Protein AF-A0AA88RTT3-F1 (afdb_monomer)

Radius of gyration: 35.9 Å; Cα contacts (8 Å, |Δi|>4): 63; chains: 1; bounding box: 48×26×101 Å

Nearest PDB structures (foldseek):
  1un1-assembly2_B  TM=9.123E-01  e=1.513E-01  Populus tremula

Organism: NCBI:txid112253

pLDDT: mean 78.0, std 11.77, range [47.91, 94.88]

Structure (mmCIF, N/CA/C/O backbone):
data_AF-A0AA88RTT3-F1
#
_entry.id   AF-A0AA88RTT3-F1
#
loop_
_atom_site.group_PDB
_atom_site.id
_atom_site.type_symbol
_atom_site.label_atom_id
_atom_site.label_alt_id
_atom_site.label_comp_id
_atom_site.label_asym_id
_atom_site.label_entity_id
_atom_site.label_seq_id
_atom_site.pdbx_PDB_ins_code
_atom_site.Cartn_x
_atom_site.Cartn_y
_atom_site.Cartn_z
_atom_site.occupancy
_atom_site.B_iso_or_equiv
_atom_site.auth_seq_id
_atom_site.auth_comp_id
_atom_site.auth_asym_id
_atom_site.auth_atom_id
_atom_site.pdbx_PDB_model_num
ATOM 1 N N . MET A 1 1 ? -22.706 14.658 80.868 1.00 54.50 1 MET A N 1
ATOM 2 C CA . MET A 1 1 ? -23.343 13.516 80.172 1.00 54.50 1 MET A CA 1
ATOM 3 C C . MET A 1 1 ? -23.826 13.967 78.789 1.00 54.50 1 MET A C 1
ATOM 5 O O . MET A 1 1 ? -25.016 14.012 78.546 1.00 54.50 1 MET A O 1
ATOM 9 N N . ALA A 1 2 ? -22.908 14.392 77.914 1.00 57.12 2 ALA A N 1
ATOM 10 C CA . ALA A 1 2 ? -23.230 14.940 76.579 1.00 57.12 2 ALA A CA 1
ATOM 11 C C . ALA A 1 2 ? -22.214 14.501 75.502 1.00 57.12 2 ALA A C 1
ATOM 13 O O . ALA A 1 2 ? -22.545 14.390 74.330 1.00 57.12 2 ALA 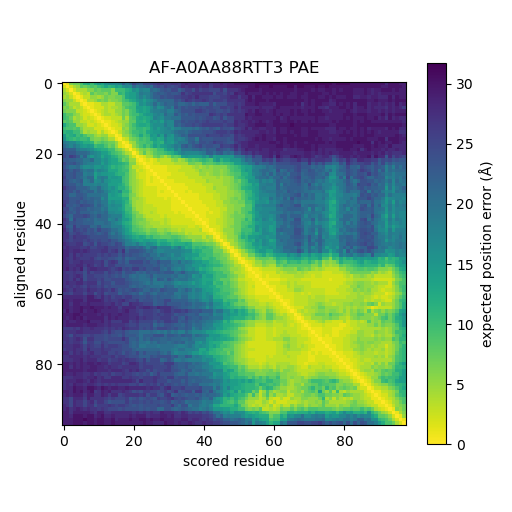A O 1
ATOM 14 N N . ILE A 1 3 ? -20.988 14.162 75.916 1.00 56.31 3 ILE A N 1
ATOM 15 C CA . ILE A 1 3 ? -19.904 13.736 75.017 1.00 56.31 3 ILE A CA 1
ATOM 16 C C . ILE A 1 3 ? -20.105 12.291 74.517 1.00 56.31 3 ILE A C 1
ATOM 18 O O . ILE A 1 3 ? -19.746 11.945 73.398 1.00 56.31 3 ILE A O 1
ATOM 22 N N . HIS A 1 4 ? -20.741 11.433 75.321 1.00 58.81 4 HIS A N 1
ATOM 23 C CA . HIS A 1 4 ? -20.968 10.031 74.949 1.00 58.81 4 HIS A CA 1
ATOM 24 C C . HIS A 1 4 ? -22.085 9.862 73.898 1.00 58.81 4 HIS A C 1
ATOM 26 O O . HIS A 1 4 ? -22.110 8.876 73.160 1.00 58.81 4 HIS A O 1
ATOM 32 N N . THR A 1 5 ? -23.027 10.803 73.828 1.00 61.78 5 THR A N 1
ATOM 33 C CA . THR A 1 5 ? -24.083 10.825 72.805 1.00 61.78 5 THR A CA 1
ATOM 34 C C . THR A 1 5 ? -23.538 11.281 71.456 1.00 61.78 5 THR A C 1
ATOM 36 O O . THR A 1 5 ? -23.851 10.654 70.451 1.00 61.78 5 THR A O 1
ATOM 39 N N . ASP A 1 6 ? -22.642 12.268 71.457 1.00 62.62 6 ASP A N 1
ATOM 40 C CA . ASP A 1 6 ? -21.990 12.797 70.254 1.00 62.62 6 ASP A CA 1
ATOM 41 C C . ASP A 1 6 ? -21.113 11.744 69.548 1.00 62.62 6 ASP A C 1
ATOM 43 O O . ASP A 1 6 ? -21.245 11.505 68.350 1.00 62.62 6 ASP A O 1
ATOM 47 N N . TYR A 1 7 ? -20.307 10.991 70.305 1.00 62.84 7 TYR A N 1
ATOM 48 C CA . TYR A 1 7 ? -19.488 9.908 69.742 1.00 62.84 7 TYR A CA 1
ATOM 49 C C . TYR A 1 7 ? -20.325 8.806 69.069 1.00 62.84 7 TYR A C 1
ATOM 51 O O . TYR A 1 7 ? -19.932 8.228 68.054 1.00 62.84 7 TYR A O 1
ATOM 59 N N . LYS A 1 8 ? -21.499 8.501 69.632 1.00 68.00 8 LYS A N 1
ATOM 60 C CA . LYS A 1 8 ? -22.373 7.434 69.132 1.00 68.00 8 LYS A CA 1
ATOM 61 C C . LYS A 1 8 ? -23.129 7.855 67.873 1.00 68.00 8 LYS A C 1
ATOM 63 O O . LYS A 1 8 ? -23.388 7.003 67.027 1.00 68.00 8 LYS A O 1
ATOM 68 N N . ASP A 1 9 ? -23.455 9.138 67.756 1.00 74.69 9 ASP A N 1
ATOM 69 C CA . ASP A 1 9 ? -24.131 9.702 66.589 1.00 74.69 9 ASP A CA 1
ATOM 70 C C . ASP A 1 9 ? -23.167 9.819 65.399 1.00 74.69 9 ASP A C 1
ATOM 72 O O . ASP A 1 9 ? -23.433 9.310 64.308 1.00 74.69 9 ASP A O 1
ATOM 76 N N . ASN A 1 10 ? -21.956 10.320 65.658 1.00 64.31 10 ASN A N 1
ATOM 77 C CA . ASN A 1 10 ? -20.887 10.402 64.664 1.00 64.31 10 ASN A CA 1
ATOM 78 C C . ASN A 1 10 ? -20.447 9.022 64.146 1.00 64.31 10 ASN A C 1
ATOM 80 O O . ASN A 1 10 ? -20.144 8.870 62.964 1.00 64.31 10 ASN A O 1
ATOM 84 N N . ARG A 1 11 ? -20.477 7.977 64.985 1.00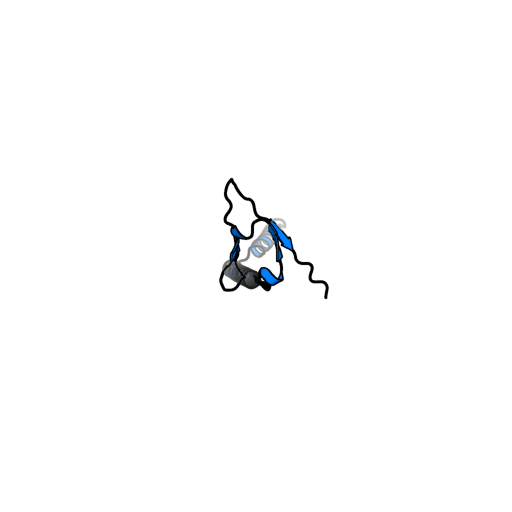 71.38 11 ARG A N 1
ATOM 85 C CA . ARG A 1 11 ? -20.203 6.600 64.544 1.00 71.38 11 ARG A CA 1
ATOM 86 C C . ARG A 1 11 ? -21.239 6.088 63.536 1.00 71.38 11 ARG A C 1
ATOM 88 O O . ARG A 1 11 ? -20.859 5.450 62.558 1.00 71.38 11 ARG A O 1
ATOM 95 N N . LYS A 1 12 ? -22.527 6.374 63.750 1.00 68.50 12 LYS A N 1
ATOM 96 C CA . LYS A 1 12 ? -23.595 5.946 62.830 1.00 68.50 12 LYS A CA 1
ATOM 97 C C . LYS A 1 12 ? -23.524 6.672 61.491 1.00 68.50 12 LYS A C 1
ATOM 99 O O . LYS A 1 12 ? -23.770 6.058 60.457 1.00 68.50 12 LYS A O 1
ATOM 104 N N . ALA A 1 13 ? -23.144 7.949 61.505 1.00 65.75 13 ALA A N 1
ATOM 105 C CA . ALA A 1 13 ? -22.898 8.703 60.282 1.00 65.75 13 ALA A CA 1
ATOM 106 C C . ALA A 1 13 ? -21.751 8.084 59.463 1.00 65.75 13 ALA A C 1
ATOM 108 O O . ALA A 1 13 ? -21.905 7.885 58.260 1.00 65.75 13 ALA A O 1
ATOM 109 N N . VAL A 1 14 ? -20.650 7.697 60.121 1.00 64.12 14 VAL A N 1
ATOM 110 C CA . VAL A 1 14 ? -19.495 7.038 59.481 1.00 64.12 14 VAL A CA 1
ATOM 111 C C . VAL A 1 14 ? -19.848 5.652 58.931 1.00 64.12 14 VAL A C 1
ATOM 113 O O . VAL A 1 14 ? -19.449 5.323 57.817 1.00 64.12 14 VAL A O 1
ATOM 116 N N . GLU A 1 15 ? -20.633 4.855 59.659 1.00 62.16 15 GLU A N 1
ATOM 117 C CA . GLU A 1 15 ? -21.077 3.533 59.193 1.00 62.16 15 GLU A CA 1
ATOM 118 C C . GLU A 1 15 ? -22.046 3.626 57.993 1.00 62.16 15 GLU A C 1
ATOM 120 O O . GLU A 1 15 ? -22.044 2.722 57.165 1.00 62.16 15 GLU A O 1
ATOM 125 N N . SER A 1 16 ? -22.788 4.734 57.821 1.00 62.53 16 SER A N 1
ATOM 126 C CA . SER A 1 16 ? -23.660 4.955 56.646 1.00 62.53 16 SER A CA 1
ATOM 127 C C . SER A 1 16 ? -22.918 5.357 55.363 1.00 62.53 16 SER A C 1
ATOM 129 O O . SER A 1 16 ? -23.469 5.257 54.268 1.00 62.53 16 SER A O 1
ATOM 131 N N . ILE A 1 17 ? -21.671 5.826 55.489 1.00 64.06 17 ILE A N 1
ATOM 132 C CA . ILE A 1 17 ? -20.841 6.254 54.351 1.00 64.06 17 ILE A CA 1
ATOM 133 C C . ILE A 1 17 ? -20.148 5.045 53.702 1.00 64.06 17 ILE A C 1
ATOM 135 O O . ILE A 1 17 ? -19.807 5.081 52.518 1.00 64.06 17 ILE A O 1
ATOM 139 N N . CYS A 1 18 ? -19.975 3.950 54.444 1.00 58.12 18 CYS A N 1
ATOM 140 C CA . CYS A 1 18 ? -19.520 2.686 53.884 1.00 58.12 18 CYS A CA 1
ATOM 141 C C . CYS A 1 18 ? -20.701 1.990 53.188 1.00 58.12 18 CYS A C 1
ATOM 143 O O . CYS A 1 18 ? -21.691 1.691 53.852 1.00 58.12 18 CYS A O 1
ATOM 145 N N . PRO A 1 19 ? -20.630 1.699 51.876 1.00 59.03 19 PRO A N 1
ATOM 146 C CA . PRO A 1 19 ? -21.695 0.969 51.204 1.00 59.03 19 PRO A CA 1
ATOM 147 C C . PRO A 1 19 ? -21.821 -0.420 51.842 1.00 59.03 19 PRO A C 1
ATOM 149 O O . PRO A 1 19 ? -20.945 -1.268 51.686 1.00 59.03 19 PRO A O 1
ATOM 152 N N . GLU A 1 20 ? -22.921 -0.640 52.562 1.00 63.59 20 GLU A N 1
ATOM 153 C CA . GLU A 1 20 ? -23.241 -1.877 53.290 1.00 63.59 20 GLU A CA 1
ATOM 154 C C . GLU A 1 20 ? -23.269 -3.106 52.365 1.00 63.59 20 GLU A C 1
ATOM 156 O O . GLU A 1 20 ? -23.096 -4.243 52.800 1.00 63.59 20 GLU A O 1
ATOM 161 N N . ASN A 1 21 ? -23.426 -2.880 51.059 1.00 67.19 21 ASN A N 1
ATOM 162 C CA . ASN A 1 21 ? -23.609 -3.931 50.080 1.00 67.19 21 ASN A CA 1
ATOM 163 C C . ASN A 1 21 ? -22.523 -3.920 48.993 1.00 67.19 21 ASN A C 1
ATOM 165 O O . ASN A 1 21 ? -22.610 -3.220 47.981 1.00 67.19 21 ASN A O 1
ATOM 169 N N . MET A 1 22 ? -21.508 -4.767 49.172 1.00 66.31 22 MET A N 1
ATOM 170 C CA . MET A 1 22 ? -20.456 -4.994 48.175 1.00 66.31 22 MET A CA 1
ATOM 171 C C . MET A 1 22 ? -20.994 -5.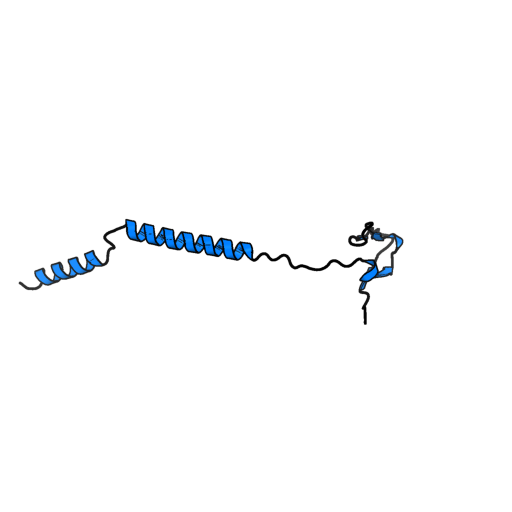537 46.834 1.00 66.31 22 MET A C 1
ATOM 173 O O . MET A 1 22 ? -20.283 -5.465 45.831 1.00 66.31 22 MET A O 1
ATOM 177 N N . GLU A 1 23 ? -22.218 -6.079 46.784 1.00 81.19 23 GLU A N 1
ATOM 178 C CA . GLU A 1 23 ? -22.858 -6.541 45.543 1.00 81.19 23 GLU A CA 1
ATOM 179 C C . GLU A 1 23 ? -23.208 -5.385 44.603 1.00 81.19 23 GLU A C 1
ATOM 181 O O . GLU A 1 23 ? -23.076 -5.521 43.388 1.00 81.19 23 GLU A O 1
ATOM 186 N N . ASP A 1 24 ? -23.605 -4.236 45.153 1.00 80.94 24 ASP A N 1
ATOM 187 C CA . ASP A 1 24 ? -24.053 -3.075 44.376 1.00 80.94 24 ASP A CA 1
ATOM 188 C C . ASP A 1 24 ? -22.868 -2.413 43.656 1.00 80.94 24 ASP A C 1
ATOM 190 O O . ASP A 1 24 ? -22.901 -2.127 42.458 1.00 80.94 24 ASP A O 1
ATOM 194 N N . VAL A 1 25 ? -21.735 -2.313 44.359 1.00 82.69 25 VAL A N 1
ATOM 195 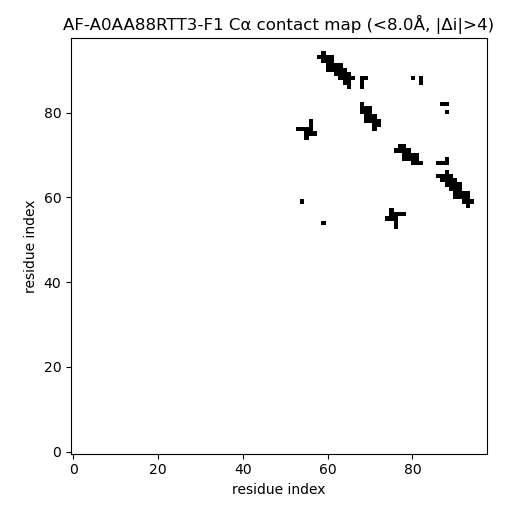C CA . VAL A 1 25 ? -20.460 -1.848 43.791 1.00 82.69 25 VAL A CA 1
ATOM 196 C C . VAL A 1 25 ? -19.983 -2.789 42.681 1.00 82.69 25 VAL A C 1
ATOM 198 O O . VAL A 1 25 ? -19.546 -2.336 41.620 1.00 82.69 25 VAL A O 1
ATOM 201 N N . ARG A 1 26 ? -20.113 -4.110 42.875 1.00 86.19 26 ARG A N 1
ATOM 202 C CA . ARG A 1 26 ? -19.801 -5.106 41.836 1.00 86.19 26 ARG A CA 1
ATOM 203 C C . ARG A 1 26 ? -20.732 -4.998 40.633 1.00 86.19 26 ARG A C 1
ATOM 205 O O . ARG A 1 26 ? -20.281 -5.162 39.497 1.00 86.19 26 ARG A O 1
ATOM 212 N N . PHE A 1 27 ? -22.013 -4.728 40.863 1.00 84.94 27 PHE A N 1
ATOM 213 C CA . PHE A 1 27 ? -23.006 -4.569 39.808 1.00 84.94 27 PHE A CA 1
ATOM 214 C C . PHE A 1 27 ? -22.733 -3.313 38.977 1.00 84.94 27 PHE A C 1
ATOM 216 O O . PHE A 1 27 ? -22.714 -3.371 37.745 1.00 84.94 27 PHE A O 1
ATOM 223 N N . LEU A 1 28 ? -22.418 -2.199 39.637 1.00 87.19 28 LEU A N 1
ATOM 224 C CA . LEU A 1 28 ? -22.015 -0.954 38.993 1.00 87.19 28 LEU A CA 1
ATOM 225 C C . LEU A 1 28 ? -20.731 -1.132 38.173 1.00 87.19 28 LEU A C 1
ATOM 227 O O . LEU A 1 28 ? -20.690 -0.731 37.009 1.00 87.19 28 LEU A O 1
ATOM 231 N N . PHE A 1 29 ? -19.717 -1.800 38.731 1.00 89.94 29 PHE A N 1
ATOM 232 C CA . PHE A 1 29 ? -18.463 -2.078 38.029 1.00 89.94 29 PHE A CA 1
ATOM 233 C C . PHE A 1 29 ? -18.683 -2.938 36.777 1.00 89.94 29 PHE A C 1
ATOM 235 O O . PHE A 1 29 ? -18.139 -2.630 35.718 1.00 89.94 29 PHE A O 1
ATOM 242 N N . LYS A 1 30 ? -19.547 -3.962 36.851 1.00 92.00 30 LYS A N 1
ATOM 243 C CA . LYS A 1 30 ? -19.942 -4.764 35.680 1.00 92.00 30 LYS A CA 1
ATOM 244 C C . LYS A 1 30 ? -20.612 -3.919 34.601 1.00 92.00 30 LYS A C 1
ATOM 246 O O . LYS A 1 30 ? -20.275 -4.061 33.430 1.00 92.00 30 LYS A O 1
ATOM 251 N N . ARG A 1 31 ? -21.538 -3.028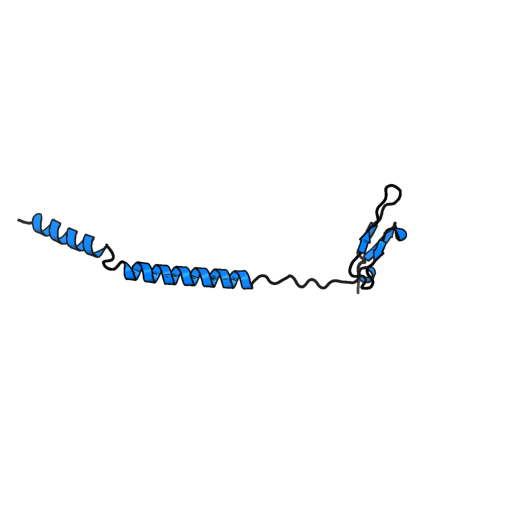 34.971 1.00 93.81 31 ARG A N 1
ATOM 252 C CA . ARG A 1 31 ? -22.225 -2.150 34.008 1.00 93.81 31 ARG A CA 1
ATOM 253 C C . ARG A 1 31 ? -21.252 -1.199 33.324 1.00 93.81 31 ARG A C 1
ATOM 255 O O . ARG A 1 31 ? -21.297 -1.069 32.105 1.00 93.81 31 ARG A O 1
ATOM 262 N N . ILE A 1 32 ? -20.357 -0.582 34.091 1.00 94.88 32 ILE A N 1
ATOM 263 C CA . ILE A 1 32 ? -19.313 0.301 33.563 1.00 94.88 32 ILE A CA 1
ATOM 264 C C . ILE A 1 32 ? -18.392 -0.481 32.621 1.00 94.88 32 ILE A C 1
ATOM 266 O O . ILE A 1 32 ? -18.173 -0.046 31.494 1.00 94.88 32 ILE A O 1
ATOM 270 N N . ALA A 1 33 ? -17.927 -1.667 33.023 1.00 94.50 33 ALA A N 1
ATOM 271 C CA . ALA A 1 33 ? -17.099 -2.527 32.181 1.00 94.50 33 ALA A CA 1
ATOM 272 C C . ALA A 1 33 ? -17.805 -2.907 30.869 1.00 94.50 33 ALA A C 1
ATOM 274 O O . ALA A 1 33 ? -17.196 -2.810 29.807 1.00 94.50 33 ALA A O 1
ATOM 275 N N . CYS A 1 34 ? -19.096 -3.259 30.912 1.00 94.19 34 CYS A N 1
ATOM 276 C CA . CYS A 1 34 ? -19.893 -3.513 29.709 1.00 94.19 34 CYS A CA 1
ATOM 277 C C . CYS A 1 34 ? -19.974 -2.285 28.795 1.00 94.19 34 CYS A C 1
ATOM 279 O O . CYS A 1 34 ? -19.798 -2.423 27.588 1.00 94.19 34 CYS A O 1
ATOM 281 N N . LEU A 1 35 ? -20.202 -1.088 29.344 1.00 94.00 35 LEU A N 1
ATOM 282 C CA . LEU A 1 35 ? -20.247 0.151 28.561 1.00 94.00 35 LEU A CA 1
ATOM 283 C C . LEU A 1 35 ? -18.899 0.459 27.899 1.00 94.00 35 LEU A C 1
ATOM 285 O O . LEU A 1 35 ? -18.868 0.806 26.719 1.00 94.00 35 LEU A O 1
ATOM 289 N N . PHE A 1 36 ? -17.790 0.274 28.619 1.00 92.88 36 PHE A N 1
ATOM 290 C CA . PHE A 1 36 ? -16.449 0.399 28.046 1.00 92.88 36 PHE A CA 1
ATOM 291 C C . PHE A 1 36 ? -16.225 -0.609 26.916 1.00 92.88 36 PHE A C 1
ATOM 293 O O . PHE A 1 36 ? -15.716 -0.233 25.864 1.00 92.88 36 PHE A O 1
ATOM 300 N N . LEU A 1 37 ? -16.653 -1.862 27.085 1.00 92.62 37 LEU A N 1
ATOM 301 C CA . LEU A 1 37 ? -16.523 -2.904 26.064 1.00 92.62 37 LEU A CA 1
ATOM 302 C C . LEU A 1 37 ? -17.326 -2.565 24.797 1.00 92.62 37 LEU A C 1
ATOM 304 O O . LEU A 1 37 ? -16.818 -2.700 23.686 1.00 92.62 37 LEU A O 1
ATOM 308 N N . LEU A 1 38 ? -18.545 -2.046 24.957 1.00 91.25 38 LEU A N 1
ATOM 309 C CA . LEU A 1 38 ? -19.382 -1.581 23.847 1.00 91.25 38 LEU A CA 1
ATOM 310 C C . LEU A 1 38 ? -18.770 -0.372 23.123 1.00 91.25 38 LEU A C 1
ATOM 312 O O . LEU A 1 38 ? -18.812 -0.304 21.895 1.00 91.25 38 LEU A O 1
ATOM 316 N N . LEU A 1 39 ? -18.156 0.554 23.863 1.00 88.62 39 LEU A N 1
ATOM 317 C CA . LEU A 1 39 ? -17.467 1.711 23.291 1.00 88.62 39 LEU A CA 1
ATOM 318 C C . LEU A 1 39 ? -16.244 1.296 22.455 1.00 88.62 39 LEU A C 1
ATOM 320 O O . LEU A 1 39 ? -16.033 1.831 21.367 1.00 88.62 39 LEU A O 1
ATOM 324 N N . GLN A 1 40 ? -15.472 0.311 22.925 1.00 86.00 40 GLN A N 1
ATOM 325 C CA . GLN A 1 40 ? -14.334 -0.246 22.182 1.00 86.00 40 GLN A CA 1
ATOM 326 C C . GLN A 1 40 ? -14.788 -0.911 20.872 1.00 86.00 40 GLN A C 1
ATOM 328 O O . GLN A 1 40 ? -14.190 -0.679 19.822 1.00 86.00 40 GLN A O 1
ATOM 333 N N . LEU A 1 41 ? -15.886 -1.678 20.904 1.00 82.94 41 LEU A N 1
ATOM 334 C CA . LEU A 1 41 ? -16.465 -2.299 19.705 1.00 82.94 41 LEU A CA 1
ATOM 335 C C . LEU A 1 41 ? -16.954 -1.256 18.691 1.00 82.94 41 LEU A C 1
ATOM 337 O O . LEU A 1 41 ? -16.758 -1.423 17.487 1.00 82.94 41 LEU A O 1
ATOM 341 N N . PHE A 1 42 ? -17.545 -0.157 19.164 1.00 80.12 42 PHE A N 1
ATOM 342 C CA . PHE A 1 42 ? -17.987 0.936 18.299 1.00 80.12 42 PHE A CA 1
ATOM 343 C C . PHE A 1 42 ? -16.816 1.634 17.596 1.00 80.12 42 PHE A C 1
ATOM 345 O O . PHE A 1 42 ? -16.921 1.973 16.417 1.00 80.12 42 PHE A O 1
ATOM 352 N N . TRP A 1 43 ? -15.687 1.817 18.288 1.00 78.44 43 TRP A N 1
ATOM 353 C CA . TRP A 1 43 ? -14.488 2.411 17.693 1.00 78.44 43 TRP A CA 1
ATOM 354 C C . TRP A 1 43 ? -13.825 1.464 16.687 1.00 78.44 43 TRP A C 1
ATOM 356 O O . TRP A 1 43 ? -13.468 1.887 15.588 1.00 78.44 43 TRP A O 1
ATOM 366 N N . ALA A 1 44 ? -13.731 0.171 17.006 1.00 73.12 44 ALA A N 1
ATOM 367 C CA . ALA A 1 44 ? -13.197 -0.836 16.089 1.00 73.12 44 ALA A CA 1
ATOM 368 C C . ALA A 1 44 ? -14.013 -0.930 14.785 1.00 73.12 44 ALA A C 1
ATOM 370 O O . ALA A 1 44 ? -13.446 -1.090 13.705 1.00 73.12 44 ALA A O 1
ATOM 371 N N . ALA A 1 45 ? -15.334 -0.734 14.856 1.00 70.88 45 ALA A N 1
ATOM 372 C CA . ALA A 1 45 ? -16.211 -0.706 13.685 1.00 70.88 45 ALA A CA 1
ATOM 373 C C . ALA A 1 45 ? -15.992 0.512 12.758 1.00 70.88 45 ALA A C 1
ATOM 375 O O . ALA A 1 45 ? -16.518 0.539 11.646 1.00 70.88 45 ALA A O 1
ATOM 376 N N . LYS A 1 46 ? -15.226 1.527 13.185 1.00 67.88 46 LYS A N 1
ATOM 377 C CA . LYS A 1 46 ? -14.952 2.755 12.415 1.00 67.88 46 LYS A CA 1
ATOM 378 C C . LYS A 1 46 ? -13.669 2.703 11.587 1.00 67.88 46 LYS A C 1
ATOM 380 O O . LYS A 1 46 ? -13.299 3.723 11.007 1.00 67.88 46 LYS A O 1
ATOM 385 N N . VAL A 1 47 ? -13.025 1.543 11.450 1.00 64.94 47 VAL A N 1
ATOM 386 C CA . VAL A 1 47 ? -11.979 1.341 10.433 1.00 64.94 47 VAL A CA 1
ATOM 387 C C . VAL A 1 47 ? -12.645 1.282 9.055 1.00 64.94 47 VAL A C 1
ATOM 389 O O . VAL A 1 47 ? -12.880 0.227 8.475 1.00 64.94 47 VAL A O 1
ATOM 392 N N . MET A 1 48 ? -13.011 2.451 8.539 1.00 65.38 48 MET A N 1
ATOM 393 C CA . MET A 1 48 ? -13.381 2.619 7.145 1.00 65.38 48 MET A CA 1
ATOM 394 C C . MET A 1 48 ? -12.080 2.612 6.348 1.00 65.38 48 MET A C 1
ATOM 396 O O . MET A 1 48 ? -11.270 3.531 6.462 1.00 65.38 48 MET A O 1
ATOM 400 N N . ALA A 1 49 ? -11.857 1.556 5.569 1.00 66.81 49 ALA A N 1
ATOM 401 C CA . ALA A 1 49 ? -10.801 1.563 4.571 1.00 66.81 49 ALA A CA 1
ATOM 402 C C . ALA A 1 49 ? -11.041 2.767 3.649 1.00 66.81 49 ALA A C 1
ATOM 404 O O . ALA A 1 49 ? -12.132 2.909 3.092 1.00 66.81 49 ALA A O 1
ATOM 405 N N . PHE A 1 50 ? -10.053 3.657 3.520 1.00 68.56 50 PHE A N 1
ATOM 406 C CA . PHE A 1 50 ? -10.116 4.732 2.535 1.00 68.56 50 PHE A CA 1
ATOM 407 C C . PHE A 1 50 ? -10.327 4.089 1.164 1.00 68.56 50 PHE A C 1
ATOM 409 O O . PHE A 1 50 ? -9.449 3.389 0.658 1.00 68.56 50 PHE A O 1
ATOM 416 N N . LYS A 1 51 ? -11.508 4.294 0.574 1.00 67.44 51 LYS A N 1
ATOM 417 C CA . LYS A 1 51 ? -11.803 3.842 -0.783 1.00 67.44 51 LYS A CA 1
ATOM 418 C C . LYS A 1 51 ? -11.081 4.774 -1.752 1.00 67.44 51 LYS A C 1
ATOM 420 O O . LYS A 1 51 ? -11.647 5.747 -2.237 1.00 67.44 51 LYS A O 1
ATOM 425 N N . VAL A 1 52 ? -9.797 4.508 -1.956 1.00 73.12 52 VAL A N 1
ATOM 426 C CA . VAL A 1 52 ? -9.001 5.136 -3.007 1.00 73.12 52 VAL A CA 1
ATOM 427 C C . VAL A 1 52 ? -9.206 4.308 -4.264 1.00 73.12 52 VAL A C 1
ATOM 429 O O . VAL A 1 52 ? -8.757 3.163 -4.342 1.00 73.12 52 VAL A O 1
ATOM 432 N N . ASP A 1 53 ? -9.915 4.874 -5.237 1.00 78.56 53 ASP A N 1
ATOM 433 C CA . ASP A 1 53 ? -10.085 4.225 -6.530 1.00 78.56 53 ASP A CA 1
ATOM 434 C C . ASP A 1 53 ? -8.725 4.136 -7.229 1.00 78.56 53 ASP A C 1
ATOM 436 O O . ASP A 1 53 ? -8.034 5.132 -7.455 1.00 78.56 53 ASP A O 1
ATOM 440 N N . THR A 1 54 ? -8.311 2.911 -7.541 1.00 80.50 54 THR A N 1
ATOM 441 C CA . THR A 1 54 ? -7.044 2.653 -8.225 1.00 80.50 54 THR A CA 1
ATOM 442 C C . THR A 1 54 ? -7.213 2.940 -9.711 1.00 80.50 54 THR A C 1
ATOM 444 O O . THR A 1 54 ? -8.068 2.343 -10.370 1.00 80.50 54 THR A O 1
ATOM 447 N N . ILE A 1 55 ? -6.386 3.829 -10.257 1.00 87.69 55 ILE A N 1
ATOM 448 C CA . ILE A 1 55 ? -6.336 4.093 -11.698 1.00 87.69 55 ILE A CA 1
ATOM 449 C C . ILE A 1 55 ? -5.265 3.229 -12.364 1.00 87.69 55 ILE A C 1
ATOM 451 O O . ILE A 1 55 ? -4.231 2.935 -11.770 1.00 87.69 55 ILE A O 1
ATOM 455 N N . ALA A 1 56 ? -5.515 2.842 -13.614 1.00 90.06 56 ALA A N 1
ATOM 456 C CA . ALA A 1 56 ? -4.520 2.178 -14.447 1.00 90.06 56 ALA A CA 1
ATOM 457 C C . ALA A 1 56 ? -3.314 3.108 -14.683 1.00 90.06 56 ALA A C 1
ATOM 459 O O . ALA A 1 56 ? -3.488 4.311 -14.921 1.00 90.06 56 ALA A O 1
ATOM 460 N N . PHE A 1 57 ? -2.100 2.564 -14.634 1.00 88.69 57 PHE A N 1
ATOM 461 C CA . PHE A 1 57 ? -0.851 3.312 -14.742 1.00 88.69 57 PHE A CA 1
ATOM 462 C C . PHE A 1 57 ? -0.789 4.157 -16.019 1.00 88.69 57 PHE A C 1
ATOM 464 O O . PHE A 1 57 ? -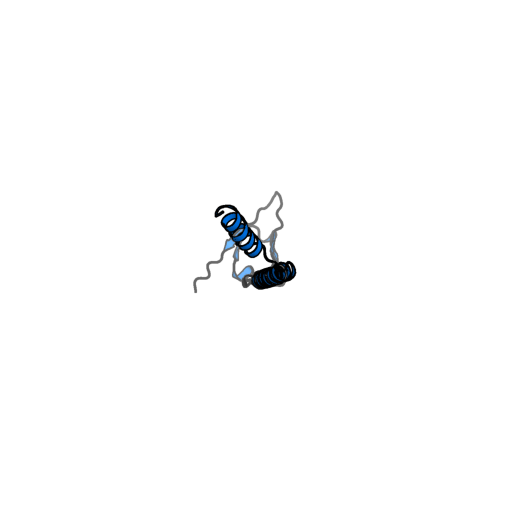0.512 5.352 -15.947 1.00 88.69 57 PHE A O 1
ATOM 471 N N . GLY A 1 58 ? -1.149 3.593 -17.174 1.00 87.62 58 GLY A N 1
ATOM 472 C CA . GLY A 1 58 ? -1.158 4.296 -18.459 1.00 87.62 58 GLY A CA 1
ATOM 473 C C . GLY A 1 58 ? -2.193 5.422 -18.557 1.00 87.62 58 GLY A C 1
ATOM 474 O O . GLY A 1 58 ? -2.104 6.263 -19.453 1.00 87.62 58 GLY A O 1
ATOM 475 N N . LYS A 1 59 ? -3.169 5.473 -17.640 1.00 87.81 59 LYS A N 1
ATOM 476 C CA . LYS A 1 59 ? -4.098 6.607 -17.528 1.00 87.81 59 LYS A CA 1
ATOM 477 C C . LYS A 1 59 ? -3.537 7.732 -16.663 1.00 87.81 59 LYS A C 1
ATOM 479 O O . LYS A 1 59 ? -3.759 8.895 -16.988 1.00 87.81 59 LYS A O 1
ATOM 484 N N . GLY 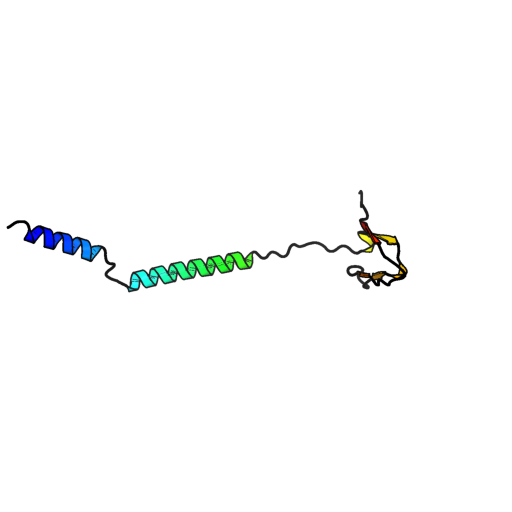A 1 60 ? -2.841 7.391 -15.579 1.00 86.94 60 GLY A N 1
ATOM 485 C CA . GLY A 1 60 ? -2.366 8.353 -14.581 1.00 86.94 60 GLY A CA 1
ATOM 486 C C . GLY A 1 60 ? -0.946 8.870 -14.787 1.00 86.94 60 GLY A C 1
ATOM 487 O O . GLY A 1 60 ? -0.602 9.920 -14.251 1.00 86.94 60 GLY A O 1
ATOM 488 N N . PHE A 1 61 ? -0.117 8.155 -15.545 1.00 86.31 61 PHE A N 1
ATOM 489 C CA . PHE A 1 61 ? 1.316 8.417 -15.627 1.00 86.31 61 PHE A CA 1
ATOM 490 C C . PHE A 1 61 ? 1.816 8.408 -17.066 1.00 86.31 61 PHE A C 1
ATOM 492 O O . PHE A 1 61 ? 1.344 7.643 -17.908 1.00 86.31 61 PHE A O 1
ATOM 499 N N . ASN A 1 62 ? 2.812 9.252 -17.330 1.00 87.19 62 ASN A N 1
ATOM 500 C CA . ASN A 1 62 ? 3.591 9.212 -18.555 1.00 87.19 62 ASN A CA 1
ATOM 501 C C . ASN A 1 62 ? 5.035 8.795 -18.217 1.00 87.19 62 ASN A C 1
ATOM 503 O O . ASN A 1 62 ? 5.681 9.444 -17.388 1.00 87.19 62 ASN A O 1
ATOM 507 N N . PRO A 1 63 ? 5.562 7.718 -18.817 1.00 83.00 63 PRO A N 1
ATOM 508 C CA . PRO A 1 63 ? 6.955 7.327 -18.622 1.00 83.00 63 PRO A CA 1
ATOM 509 C C . PRO A 1 63 ? 7.893 8.410 -19.174 1.00 83.00 63 PRO A C 1
ATOM 511 O O . PRO A 1 63 ? 7.727 8.874 -20.301 1.00 83.00 63 PRO A O 1
ATOM 514 N N . LEU A 1 64 ? 8.878 8.823 -18.372 1.00 84.06 64 LEU A N 1
ATOM 515 C CA . LEU A 1 64 ? 9.852 9.856 -18.749 1.00 84.06 64 LEU A CA 1
ATOM 516 C C . LEU A 1 64 ? 11.074 9.245 -19.441 1.00 84.06 64 LEU A C 1
ATOM 518 O O . LEU A 1 64 ? 11.556 9.769 -20.438 1.00 84.06 64 LEU A O 1
ATOM 522 N N . PHE A 1 65 ? 11.575 8.128 -18.915 1.00 81.38 65 PHE A N 1
ATOM 523 C CA . PHE A 1 65 ? 12.692 7.361 -19.468 1.00 81.38 65 PHE A CA 1
ATOM 524 C C . PHE A 1 65 ? 12.673 5.933 -18.910 1.00 81.38 65 PHE A C 1
ATOM 526 O O . PHE A 1 65 ? 11.978 5.656 -17.934 1.00 81.38 65 PHE A O 1
ATOM 533 N N . GLY A 1 66 ? 13.438 5.023 -19.519 1.00 76.44 66 GLY A N 1
ATOM 534 C CA . GLY A 1 66 ? 13.574 3.651 -19.017 1.00 76.44 66 GLY A CA 1
ATOM 535 C C . GLY A 1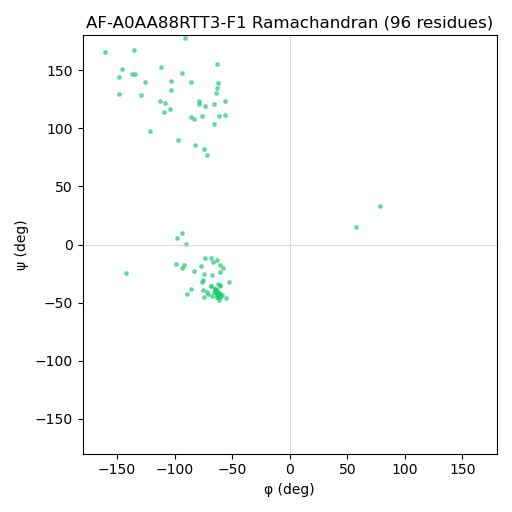 66 ? 12.390 2.734 -19.341 1.00 76.44 66 GLY A C 1
ATOM 536 O O . GLY A 1 66 ? 12.089 1.846 -18.562 1.00 76.44 66 GLY A O 1
ATOM 537 N N . HIS A 1 67 ? 11.722 2.904 -20.489 1.00 74.12 67 HIS A N 1
ATOM 538 C CA . HIS A 1 67 ? 10.570 2.076 -20.894 1.00 74.12 67 HIS A CA 1
ATOM 539 C C . HIS A 1 67 ? 10.832 0.557 -20.849 1.00 74.12 67 HIS A C 1
ATOM 541 O O . HIS A 1 67 ? 9.919 -0.204 -20.548 1.00 74.12 67 HIS A O 1
ATOM 547 N N . GLY A 1 68 ? 12.068 0.118 -21.117 1.00 80.50 68 GLY A N 1
ATOM 548 C CA . GLY A 1 68 ? 12.470 -1.293 -21.020 1.00 80.50 68 GLY A CA 1
ATOM 549 C C . GLY A 1 68 ? 12.628 -1.820 -19.587 1.00 80.50 68 GLY A C 1
ATOM 550 O O . GLY A 1 68 ? 12.716 -3.026 -19.393 1.00 80.50 68 GLY A O 1
ATOM 551 N N . ASN A 1 69 ? 12.623 -0.931 -18.590 1.00 84.62 69 ASN A N 1
ATOM 552 C CA . ASN A 1 69 ? 12.750 -1.250 -17.167 1.00 84.62 69 ASN A CA 1
ATOM 553 C C . ASN A 1 69 ? 11.388 -1.310 -16.456 1.00 84.62 69 ASN A C 1
ATOM 555 O O . ASN A 1 69 ? 11.334 -1.473 -15.238 1.00 84.62 69 ASN A O 1
ATOM 559 N N . LEU A 1 70 ? 10.290 -1.180 -17.206 1.00 87.56 70 LEU A N 1
ATOM 560 C CA . LEU A 1 70 ? 8.923 -1.184 -16.700 1.00 87.56 70 LEU A CA 1
ATOM 561 C C . LEU A 1 70 ? 8.212 -2.467 -17.120 1.00 87.56 70 LEU A C 1
ATOM 563 O O . LEU A 1 70 ? 7.912 -2.661 -18.298 1.00 87.56 70 LEU A O 1
ATOM 567 N N . VAL A 1 71 ? 7.865 -3.308 -16.151 1.00 89.38 71 VAL A N 1
ATOM 568 C CA . VAL A 1 71 ? 6.998 -4.467 -16.380 1.00 89.38 71 VAL A CA 1
ATOM 569 C C . VAL A 1 71 ? 5.647 -4.181 -15.751 1.00 89.38 71 VAL A C 1
ATOM 571 O O . VAL A 1 71 ? 5.551 -3.906 -14.556 1.00 89.38 71 VAL A O 1
ATOM 574 N N . ARG A 1 72 ? 4.593 -4.224 -16.563 1.00 90.12 72 ARG A N 1
ATOM 575 C CA . ARG A 1 72 ? 3.225 -3.944 -16.121 1.00 90.12 72 ARG A CA 1
ATOM 576 C C . ARG A 1 72 ? 2.446 -5.234 -15.954 1.00 90.12 72 ARG A C 1
ATOM 578 O O . ARG A 1 72 ? 2.574 -6.138 -16.780 1.00 90.12 72 ARG A O 1
ATOM 585 N N . SER A 1 73 ? 1.629 -5.302 -14.908 1.00 91.56 73 SER A N 1
ATOM 586 C CA . SER A 1 73 ? 0.615 -6.346 -14.791 1.00 91.56 73 SER A CA 1
ATOM 587 C C . SER A 1 73 ? -0.400 -6.226 -15.931 1.00 91.56 73 SER A C 1
ATOM 589 O O . SER A 1 73 ? -0.611 -5.146 -16.484 1.00 91.56 73 SER A O 1
ATOM 591 N N . SER A 1 74 ? -1.059 -7.330 -16.286 1.00 91.25 74 SER A N 1
ATOM 592 C CA . SER A 1 74 ? -2.044 -7.344 -17.378 1.00 91.25 74 SER A CA 1
ATOM 593 C C . SER A 1 74 ? -3.230 -6.401 -17.146 1.00 91.25 74 SER A C 1
ATOM 595 O O . SER A 1 74 ? -3.859 -5.972 -18.108 1.00 91.25 74 SER A O 1
ATOM 597 N N . ASP A 1 75 ? -3.530 -6.069 -15.889 1.00 89.75 75 ASP A N 1
ATOM 598 C CA . ASP A 1 75 ? -4.579 -5.120 -15.505 1.00 89.75 75 ASP A CA 1
ATOM 599 C C . ASP A 1 75 ? -4.089 -3.664 -15.388 1.00 89.75 75 ASP A C 1
ATOM 601 O O . ASP A 1 75 ? -4.883 -2.779 -15.070 1.00 89.75 75 ASP A O 1
ATOM 605 N N . ASP A 1 76 ? -2.800 -3.408 -15.645 1.00 90.06 76 ASP A N 1
ATOM 606 C CA . ASP A 1 76 ? -2.146 -2.093 -15.596 1.00 90.06 76 ASP A CA 1
ATOM 607 C C . ASP A 1 76 ? -2.255 -1.391 -14.223 1.00 90.06 76 ASP A C 1
ATOM 609 O O . ASP A 1 76 ? -1.996 -0.194 -14.114 1.00 90.06 76 ASP A O 1
ATOM 613 N N . LYS A 1 77 ? -2.629 -2.114 -13.156 1.00 89.44 77 LYS A N 1
ATOM 614 C CA . LYS A 1 77 ? -2.746 -1.576 -11.786 1.00 89.44 77 LYS A CA 1
ATOM 615 C C . LYS A 1 77 ? -1.473 -1.727 -10.970 1.00 89.44 77 LYS A C 1
ATOM 617 O O . LYS A 1 77 ? -1.326 -1.081 -9.937 1.00 89.44 77 LYS A O 1
ATOM 622 N N . THR A 1 78 ? -0.571 -2.604 -11.393 1.00 88.88 78 THR A N 1
ATOM 623 C CA . THR A 1 78 ? 0.713 -2.833 -10.738 1.00 88.88 78 THR A CA 1
ATOM 624 C C . THR A 1 78 ? 1.835 -2.680 -11.747 1.00 88.88 78 THR A C 1
ATOM 626 O O . THR A 1 78 ? 1.751 -3.107 -12.900 1.00 88.88 78 THR A O 1
ATOM 629 N N . VAL A 1 79 ? 2.908 -2.046 -11.292 1.00 89.38 79 VAL A N 1
ATOM 630 C CA . VAL A 1 79 ? 4.100 -1.803 -12.086 1.00 89.38 79 VAL A CA 1
ATOM 631 C C . VAL A 1 79 ? 5.301 -2.265 -11.288 1.00 89.38 79 VAL A C 1
ATOM 633 O O . VAL A 1 79 ? 5.490 -1.861 -10.143 1.00 89.38 79 VAL A O 1
ATOM 636 N N . HIS A 1 80 ? 6.125 -3.087 -11.919 1.00 89.56 80 HIS A N 1
ATOM 637 C CA . HIS A 1 80 ? 7.417 -3.487 -11.401 1.00 89.56 80 HIS A CA 1
ATOM 638 C C . HIS A 1 80 ? 8.507 -2.729 -12.128 1.00 89.56 80 HIS A C 1
ATOM 640 O O . HIS A 1 80 ? 8.521 -2.643 -13.360 1.00 89.56 80 HIS A O 1
ATOM 646 N N . LEU A 1 81 ? 9.427 -2.200 -11.332 1.00 87.56 81 LEU A N 1
ATOM 647 C CA . LEU A 1 81 ? 10.563 -1.468 -11.829 1.00 87.56 81 LEU A CA 1
ATOM 648 C C . LEU A 1 81 ? 11.821 -2.322 -11.743 1.00 87.56 81 LEU A C 1
ATOM 650 O O . LEU A 1 81 ? 12.262 -2.680 -10.653 1.00 87.56 81 LEU A O 1
ATOM 654 N N . HIS A 1 82 ? 12.406 -2.623 -12.895 1.00 86.06 82 HIS A N 1
ATOM 655 C CA . HIS A 1 82 ? 13.643 -3.376 -12.992 1.00 86.06 82 HIS A CA 1
ATOM 656 C C . HIS A 1 82 ? 14.821 -2.413 -13.149 1.00 86.06 82 HIS A C 1
ATOM 658 O O . HIS A 1 82 ? 15.179 -2.011 -14.253 1.00 86.06 82 HIS A O 1
ATOM 664 N N . LEU A 1 83 ? 15.396 -2.002 -12.019 1.00 83.75 83 LEU A N 1
ATOM 665 C CA . LEU A 1 83 ? 16.584 -1.153 -12.006 1.00 83.75 83 LEU A CA 1
ATOM 666 C C . LEU A 1 83 ? 17.851 -1.996 -12.107 1.00 83.75 83 LEU A C 1
ATOM 668 O O . LEU A 1 83 ? 17.981 -3.028 -11.453 1.00 83.75 83 LEU A O 1
ATOM 672 N N . ASN A 1 84 ? 18.813 -1.507 -12.882 1.00 80.06 84 ASN A N 1
ATOM 673 C CA . ASN A 1 84 ? 20.172 -2.028 -12.901 1.00 80.06 84 ASN A CA 1
ATOM 674 C C . ASN A 1 84 ? 21.173 -0.863 -12.892 1.00 80.06 84 ASN A C 1
ATOM 676 O O . ASN A 1 84 ? 20.815 0.288 -13.126 1.00 80.06 84 ASN A O 1
ATOM 680 N N . GLN A 1 85 ? 22.446 -1.163 -12.643 1.00 83.25 85 GLN A N 1
ATOM 681 C CA . GLN A 1 85 ? 23.509 -0.152 -12.557 1.00 83.25 85 GLN A CA 1
ATOM 682 C C . GLN A 1 85 ? 23.766 0.626 -13.861 1.00 83.25 85 GLN A C 1
ATOM 684 O O . GLN A 1 85 ? 24.451 1.644 -13.837 1.00 83.25 85 GLN A O 1
ATOM 689 N N . TYR A 1 86 ? 23.236 0.157 -14.993 1.00 80.06 86 TYR A N 1
ATOM 690 C CA . TYR A 1 86 ? 23.441 0.757 -16.312 1.00 80.06 86 TYR A CA 1
ATOM 691 C C . TYR A 1 86 ? 22.279 1.657 -16.741 1.00 80.06 86 TYR A C 1
ATOM 693 O O . TYR A 1 86 ? 22.428 2.441 -17.676 1.00 80.06 86 TYR A O 1
ATOM 701 N N . THR A 1 87 ? 21.114 1.543 -16.096 1.00 72.38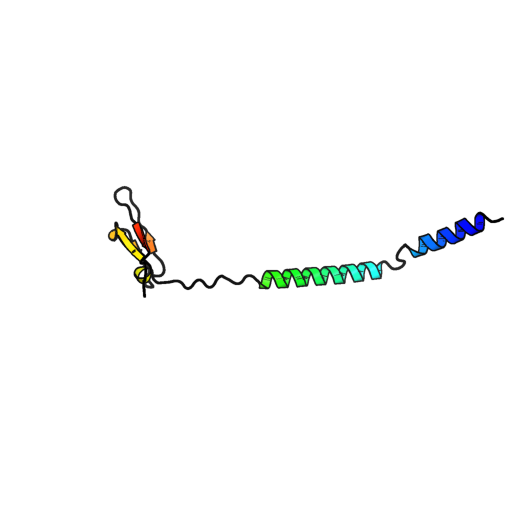 87 THR A N 1
ATOM 702 C CA . THR A 1 87 ? 19.889 2.224 -16.526 1.00 72.38 87 THR A CA 1
ATOM 703 C C . THR A 1 87 ? 18.983 2.583 -15.346 1.00 72.38 87 THR A C 1
ATOM 705 O O . THR A 1 87 ? 18.638 1.747 -14.513 1.00 72.38 87 THR A O 1
ATOM 708 N N . GLY A 1 88 ? 18.554 3.846 -15.298 1.00 76.62 88 GLY A N 1
ATOM 709 C CA . GLY A 1 88 ? 17.523 4.320 -14.371 1.00 76.62 88 GLY A CA 1
ATOM 710 C C . GLY A 1 88 ? 16.112 4.242 -14.963 1.00 76.62 88 GLY A C 1
ATOM 711 O O . GLY A 1 88 ? 15.929 3.900 -16.134 1.00 76.62 88 GLY A O 1
ATOM 712 N N . MET A 1 89 ? 15.106 4.617 -14.170 1.00 79.06 89 MET A N 1
ATOM 713 C CA . MET A 1 89 ? 13.742 4.827 -14.659 1.00 79.06 89 MET A CA 1
ATOM 714 C C . MET A 1 89 ? 13.003 5.924 -13.883 1.00 79.06 89 MET A C 1
ATOM 716 O O . MET A 1 89 ? 13.155 6.041 -12.669 1.00 79.06 89 MET A O 1
ATOM 720 N N . GLY A 1 90 ? 12.165 6.690 -14.589 1.00 79.56 90 GLY A N 1
ATOM 721 C CA . GLY A 1 90 ? 11.294 7.712 -14.015 1.00 79.56 90 GLY A CA 1
ATOM 722 C C . GLY A 1 90 ? 9.963 7.823 -14.758 1.00 79.56 90 GLY A C 1
ATOM 723 O O . GLY A 1 90 ? 9.874 7.544 -15.955 1.00 79.56 90 GLY A O 1
ATOM 724 N N . SER A 1 91 ? 8.916 8.230 -14.041 1.00 78.81 91 SER A N 1
ATOM 725 C CA . SER A 1 91 ? 7.579 8.513 -14.583 1.00 78.81 91 SER A CA 1
ATOM 726 C C . SER A 1 91 ? 7.037 9.794 -13.962 1.00 78.81 91 SER A C 1
ATOM 728 O O . SER A 1 91 ? 7.319 10.077 -12.798 1.00 78.81 91 SER A O 1
ATOM 730 N N . SER A 1 92 ? 6.260 10.561 -14.721 1.00 82.56 92 SER A N 1
ATOM 731 C CA . SER A 1 92 ? 5.566 11.753 -14.234 1.00 82.56 92 SER A CA 1
ATOM 732 C C . SER A 1 92 ? 4.062 11.531 -14.206 1.00 82.56 92 SER A C 1
ATOM 734 O O . SER A 1 92 ? 3.514 10.748 -14.984 1.00 82.56 92 SER A O 1
ATOM 736 N N . LEU A 1 93 ? 3.387 12.241 -13.303 1.00 83.06 93 LEU A N 1
ATOM 737 C CA . LEU A 1 93 ? 1.932 12.309 -13.304 1.00 83.06 93 LEU A CA 1
ATOM 738 C C . LEU A 1 93 ? 1.454 12.971 -14.595 1.00 83.06 93 LEU A C 1
ATOM 740 O O . LEU A 1 93 ? 1.966 14.012 -15.012 1.00 83.06 93 LEU A O 1
ATOM 744 N N . LYS A 1 94 ? 0.439 12.373 -15.208 1.00 83.69 94 LYS A N 1
ATOM 745 C CA . LYS A 1 94 ? -0.275 12.972 -16.323 1.00 83.69 94 LYS A CA 1
ATOM 746 C C . LYS A 1 94 ? -1.324 13.912 -15.740 1.00 83.69 94 LYS A C 1
ATOM 748 O O . LYS A 1 94 ? -2.309 13.459 -15.164 1.00 83.69 94 LYS A O 1
ATOM 753 N N . LEU A 1 95 ? -1.106 15.221 -15.865 1.00 74.38 95 LEU A N 1
ATOM 754 C CA . LEU A 1 95 ? -2.158 16.195 -15.577 1.00 74.38 95 LEU A CA 1
ATOM 755 C C . LEU A 1 95 ? -3.270 16.010 -16.611 1.00 74.38 95 LEU A C 1
ATOM 757 O O . LEU A 1 95 ? -3.132 16.385 -17.773 1.00 74.38 95 LEU A O 1
ATOM 761 N N . LEU A 1 96 ? -4.358 15.378 -16.181 1.00 61.66 96 LEU A N 1
ATOM 762 C CA . LEU A 1 96 ? -5.601 15.314 -16.931 1.00 61.66 96 LEU A CA 1
ATOM 763 C C . LEU A 1 96 ? -6.353 16.622 -16.669 1.00 61.66 96 LEU A C 1
ATOM 765 O O . LEU A 1 96 ? -7.164 16.700 -15.751 1.00 61.66 96 LEU A O 1
ATOM 769 N N . PHE A 1 97 ? -6.043 17.665 -17.438 1.00 50.00 97 PHE A N 1
ATOM 770 C CA . PHE A 1 97 ? -6.969 18.785 -17.573 1.00 50.00 97 PHE A CA 1
ATOM 771 C C . PHE A 1 97 ? -8.129 18.308 -18.453 1.00 50.00 97 PHE A C 1
ATOM 773 O O . PHE A 1 97 ? -7.899 17.868 -19.580 1.00 50.00 97 PHE A O 1
ATOM 780 N N . ASN A 1 98 ? -9.338 18.321 -17.893 1.00 47.91 98 ASN A N 1
ATOM 781 C CA . ASN A 1 98 ? -10.592 18.176 -18.630 1.00 47.91 98 ASN A CA 1
ATOM 782 C C . ASN A 1 98 ? -11.148 19.569 -18.914 1.00 47.91 98 ASN A C 1
ATOM 784 O O . ASN A 1 98 ? -11.101 20.389 -17.967 1.00 47.91 98 ASN A O 1
#

Foldseek 3Di:
DPVVVVVVVVVVVVVVVPPPDPVVVVVVVVVVVVVVVVVVVVVVVPPDPPPDPQDQCVVFKDWPDDPVQWDADPRSRDIGGRDDPVDDTDIDTDPPDD

Sequence (98 aa):
MAIHTDYKDNRKAVESICPENMEDVRFLFKRIACLFLLLQLFWAAKVMAFKVDTIAFGKGFNPLFGHGNLVRSSDDKTVHLHLNQYTGMGSSLKLLFN

Mean predicted aligned error: 16.2 Å

Secondary structure (DSSP, 8-state):
--HHHHHHHHHHHHHHHS-S-HHHHHHHHHHHHHHHHHHHHHHHTT------PPPPHHHHEEEEE-GGGEEE-TTSS-EEE--BTTB--EEEE-----

Solvent-accessible surface area (backbone atoms only — not comparable to full-atom values): 6171 Å² total; per-residue (Å²): 144,59,68,73,58,50,58,56,52,54,49,54,57,55,59,68,72,47,74,90,51,68,64,57,58,52,51,50,50,50,52,52,51,50,52,52,52,53,51,52,53,56,57,64,70,62,72,69,75,81,86,71,83,84,65,40,43,82,74,46,38,43,78,74,47,40,74,90,30,58,49,65,44,97,78,34,71,47,75,46,77,59,76,52,101,87,44,70,73,49,68,41,76,47,83,79,83,127